Protein AF-A0A662EEJ9-F1 (afdb_monomer)

Structure (mmCIF, N/CA/C/O backbone):
data_AF-A0A662EEJ9-F1
#
_entry.id   AF-A0A662EEJ9-F1
#
loop_
_atom_site.group_PDB
_atom_site.id
_atom_site.type_symbol
_atom_site.label_atom_id
_atom_site.label_alt_id
_atom_site.label_comp_id
_atom_site.label_asym_id
_atom_site.label_entity_id
_atom_site.label_seq_id
_atom_site.pdbx_PDB_ins_code
_atom_site.Cartn_x
_atom_site.Cartn_y
_atom_site.Cartn_z
_atom_site.occupancy
_atom_site.B_iso_or_equiv
_atom_site.auth_seq_id
_atom_site.auth_comp_id
_atom_site.auth_asym_id
_atom_site.auth_atom_id
_atom_site.pdbx_PDB_model_num
ATOM 1 N N . ARG A 1 1 ? 18.331 -15.068 15.431 1.00 62.81 1 ARG A N 1
ATOM 2 C CA . ARG A 1 1 ? 19.209 -14.379 14.451 1.00 62.81 1 ARG A CA 1
ATOM 3 C C . ARG A 1 1 ? 19.965 -15.337 13.518 1.00 62.81 1 ARG A C 1
ATOM 5 O O . ARG A 1 1 ? 19.963 -15.086 12.326 1.00 62.81 1 ARG A O 1
ATOM 12 N N . ALA A 1 2 ? 20.553 -16.447 13.994 1.00 76.44 2 ALA A N 1
ATOM 13 C CA . ALA A 1 2 ? 21.259 -17.407 13.120 1.00 76.44 2 ALA A CA 1
ATOM 14 C C . ALA A 1 2 ? 20.379 -18.014 12.002 1.00 76.44 2 ALA A C 1
ATOM 16 O O . ALA A 1 2 ? 20.813 -18.095 10.859 1.00 76.44 2 ALA A O 1
ATOM 17 N N . GLY A 1 3 ? 19.122 -18.363 12.308 1.00 78.88 3 GLY A N 1
ATOM 18 C CA . GLY A 1 3 ? 18.183 -18.892 11.307 1.00 78.88 3 GLY A CA 1
ATOM 19 C C . GLY A 1 3 ? 17.825 -17.891 10.201 1.00 78.88 3 GLY A C 1
ATOM 20 O O . GLY A 1 3 ? 17.739 -18.269 9.040 1.00 78.88 3 GLY A O 1
ATOM 21 N N . GLU A 1 4 ? 17.697 -16.607 10.543 1.00 79.75 4 GLU A N 1
ATOM 22 C CA . GLU A 1 4 ? 17.419 -15.526 9.589 1.00 79.75 4 GLU A CA 1
ATOM 23 C C . GLU A 1 4 ? 18.585 -15.319 8.613 1.00 79.75 4 GLU A C 1
ATOM 25 O O . GLU A 1 4 ? 18.383 -15.301 7.402 1.00 79.75 4 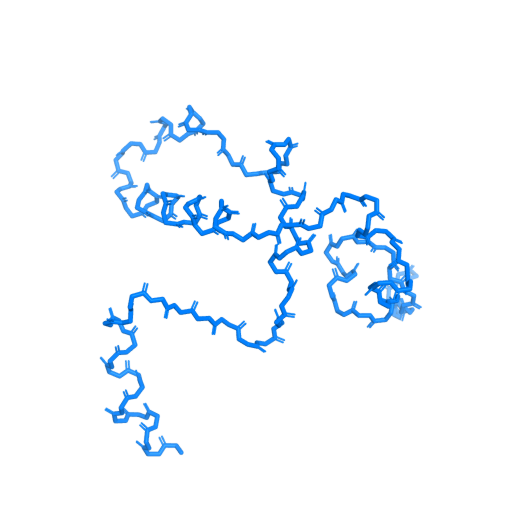GLU A O 1
ATOM 30 N N . LEU A 1 5 ? 19.814 -15.248 9.134 1.00 84.38 5 LEU A N 1
ATOM 31 C CA . LEU A 1 5 ? 21.021 -15.056 8.325 1.00 84.38 5 LEU A CA 1
ATOM 32 C C . LEU A 1 5 ? 21.328 -16.244 7.404 1.00 84.38 5 LEU A C 1
ATOM 34 O O . LEU A 1 5 ? 21.906 -16.039 6.343 1.00 84.38 5 LEU A O 1
ATOM 38 N N . PHE A 1 6 ? 20.959 -17.466 7.797 1.00 82.81 6 PHE A N 1
ATOM 39 C CA . PHE A 1 6 ? 21.236 -18.667 7.004 1.00 82.81 6 PHE A CA 1
ATOM 40 C C . PHE A 1 6 ? 20.099 -19.033 6.043 1.00 82.81 6 PHE A C 1
ATOM 42 O O . PHE A 1 6 ? 20.357 -19.475 4.929 1.00 82.81 6 PHE A O 1
ATOM 49 N N . SER A 1 7 ? 18.843 -18.856 6.465 1.00 82.44 7 SER A N 1
ATOM 50 C CA . SER A 1 7 ? 17.681 -19.406 5.748 1.00 82.44 7 SER A CA 1
ATOM 51 C C . SER A 1 7 ? 16.762 -18.344 5.155 1.00 82.44 7 SER A C 1
ATOM 53 O O . SER A 1 7 ? 16.035 -18.644 4.218 1.00 82.44 7 SER A O 1
ATOM 55 N N . ILE A 1 8 ? 16.763 -17.117 5.684 1.00 78.94 8 ILE A N 1
ATOM 56 C CA . ILE A 1 8 ? 15.844 -16.064 5.231 1.00 78.94 8 ILE A CA 1
ATOM 57 C C . ILE A 1 8 ? 16.572 -15.118 4.284 1.00 78.94 8 ILE A C 1
ATOM 59 O O . ILE A 1 8 ? 16.224 -15.066 3.112 1.00 78.94 8 ILE A O 1
ATOM 63 N N . ILE A 1 9 ? 17.619 -14.421 4.736 1.00 82.62 9 ILE A N 1
ATOM 64 C CA . ILE A 1 9 ? 18.314 -13.409 3.917 1.00 82.62 9 ILE A CA 1
ATOM 65 C C . ILE A 1 9 ? 18.871 -13.984 2.600 1.00 82.62 9 ILE A C 1
ATOM 67 O O . ILE A 1 9 ? 18.631 -13.371 1.559 1.00 82.62 9 ILE A O 1
ATOM 71 N N . PRO A 1 10 ? 19.545 -15.154 2.582 1.00 85.94 10 PRO A N 1
ATOM 72 C CA . PRO A 1 10 ? 20.094 -15.705 1.341 1.00 85.94 10 PRO A CA 1
ATOM 73 C C . PRO A 1 10 ? 19.022 -16.186 0.356 1.00 85.94 10 PRO A C 1
ATOM 75 O O . PRO A 1 10 ? 19.244 -16.158 -0.852 1.00 85.94 10 PRO A O 1
ATOM 78 N N . LEU A 1 11 ? 17.866 -16.629 0.861 1.00 84.44 11 LEU A N 1
ATOM 79 C CA . LEU A 1 11 ? 16.785 -17.204 0.053 1.00 84.44 11 LEU A CA 1
ATOM 80 C C . LEU A 1 11 ? 15.655 -16.205 -0.232 1.00 84.44 11 LEU A C 1
ATOM 82 O O . LEU A 1 11 ? 14.767 -16.501 -1.024 1.00 84.44 11 LEU A O 1
ATOM 86 N N . MET A 1 12 ? 15.691 -15.007 0.357 1.00 80.94 12 MET A N 1
ATOM 87 C CA . MET A 1 12 ? 14.652 -13.978 0.229 1.00 80.94 12 MET A CA 1
ATOM 88 C C . MET A 1 12 ? 14.373 -13.594 -1.232 1.00 80.94 12 MET A C 1
ATOM 90 O O . MET A 1 12 ? 13.235 -13.299 -1.583 1.00 80.94 12 MET A O 1
ATOM 94 N N . GLY A 1 13 ? 15.394 -13.628 -2.096 1.00 78.31 13 GLY A N 1
ATOM 95 C CA . GLY A 1 13 ? 15.256 -13.346 -3.530 1.00 78.31 13 GLY A CA 1
ATOM 96 C C . GLY A 1 13 ? 14.581 -14.456 -4.346 1.00 78.31 13 GLY A C 1
ATOM 97 O O . GLY A 1 13 ? 14.271 -14.228 -5.512 1.00 78.31 13 GLY A O 1
ATOM 98 N N . LEU A 1 14 ? 14.363 -15.636 -3.755 1.00 84.44 14 LEU A N 1
ATOM 99 C CA . LEU A 1 14 ? 13.691 -16.777 -4.386 1.00 84.44 14 LEU A CA 1
ATOM 100 C C . LEU A 1 14 ? 12.194 -16.838 -4.069 1.00 84.44 14 LEU A C 1
ATOM 102 O O . LEU A 1 14 ? 11.499 -17.687 -4.614 1.00 84.44 14 LEU A O 1
ATOM 1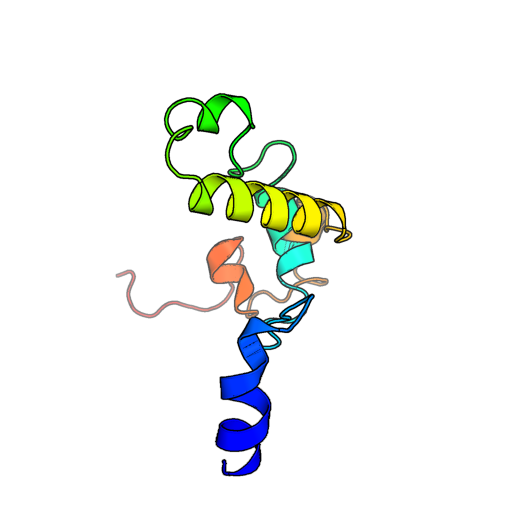06 N N . ALA A 1 15 ? 11.696 -15.981 -3.176 1.00 80.25 15 ALA A N 1
ATOM 107 C CA . ALA A 1 15 ? 10.286 -15.977 -2.826 1.00 80.25 15 ALA A CA 1
ATOM 108 C C . ALA A 1 15 ? 9.433 -15.509 -4.014 1.00 80.25 15 ALA A C 1
ATOM 110 O O . ALA A 1 15 ? 9.661 -14.431 -4.566 1.00 80.25 15 ALA A O 1
ATOM 111 N N . ASP A 1 16 ? 8.398 -16.282 -4.352 1.00 79.31 16 ASP A N 1
ATOM 112 C CA . ASP A 1 16 ? 7.387 -15.863 -5.328 1.00 79.31 16 ASP A CA 1
ATOM 113 C C . ASP A 1 16 ? 6.622 -14.625 -4.830 1.00 79.31 16 ASP A C 1
ATOM 115 O O . ASP A 1 16 ? 6.273 -13.729 -5.606 1.00 79.31 16 ASP A O 1
ATOM 119 N N . HIS A 1 17 ? 6.409 -14.549 -3.509 1.00 69.19 17 HIS A N 1
ATOM 120 C CA . HIS A 1 17 ? 5.687 -13.473 -2.839 1.00 69.19 17 HIS A CA 1
ATOM 121 C C . HIS A 1 17 ? 6.348 -13.079 -1.512 1.00 69.19 17 HIS A C 1
ATOM 123 O O . HIS A 1 17 ? 6.705 -13.926 -0.696 1.00 69.19 17 HIS A O 1
ATOM 129 N N . LEU A 1 18 ? 6.457 -11.771 -1.277 1.00 70.94 18 LEU A N 1
ATOM 130 C CA . LEU A 1 18 ? 6.918 -11.176 -0.022 1.00 70.94 18 LEU A CA 1
ATOM 131 C C . LEU A 1 18 ? 5.742 -10.429 0.606 1.00 70.94 18 LEU A C 1
ATOM 133 O O . LEU A 1 18 ? 5.184 -9.527 -0.018 1.00 70.94 18 LEU A O 1
ATOM 137 N N . VAL A 1 19 ? 5.368 -10.794 1.833 1.00 64.62 19 VAL A N 1
ATOM 138 C CA . VAL A 1 19 ? 4.292 -10.127 2.577 1.00 64.62 19 VAL A CA 1
ATOM 139 C C . VAL A 1 19 ? 4.908 -9.356 3.737 1.00 64.62 19 VAL A C 1
ATOM 141 O O . VAL A 1 19 ? 5.531 -9.943 4.620 1.00 64.62 19 VAL A O 1
ATOM 144 N N . ASN A 1 20 ? 4.745 -8.033 3.740 1.00 65.31 20 ASN A N 1
ATOM 145 C CA . ASN A 1 20 ? 5.129 -7.199 4.874 1.00 65.31 20 ASN A CA 1
ATOM 146 C C . ASN A 1 20 ? 4.027 -7.270 5.942 1.00 65.31 20 ASN A C 1
ATOM 148 O O . ASN A 1 20 ? 2.937 -6.741 5.744 1.00 65.31 20 ASN A O 1
ATOM 152 N N . GLY A 1 21 ? 4.318 -7.930 7.064 1.00 59.94 21 GLY A N 1
ATOM 153 C CA . GLY A 1 21 ? 3.405 -8.049 8.203 1.00 59.94 21 GLY A CA 1
ATOM 154 C C . GLY A 1 21 ? 3.441 -6.872 9.182 1.00 59.94 21 GLY A C 1
ATOM 155 O O . GLY A 1 21 ? 2.791 -6.953 10.215 1.00 59.94 21 GLY A O 1
ATOM 156 N N . GLY A 1 22 ? 4.211 -5.812 8.909 1.00 66.88 22 GLY A N 1
ATOM 157 C CA . GLY A 1 22 ? 4.289 -4.628 9.771 1.00 66.88 22 GLY A CA 1
ATOM 158 C C . GLY A 1 22 ? 2.996 -3.812 9.786 1.00 66.88 22 GLY A C 1
ATOM 159 O O . GLY A 1 22 ? 2.673 -3.223 10.810 1.00 66.88 22 GLY A O 1
ATOM 160 N N . MET A 1 23 ? 2.241 -3.833 8.682 1.00 71.00 23 MET A N 1
ATOM 161 C CA . MET A 1 23 ? 0.879 -3.300 8.610 1.00 71.00 23 MET A CA 1
ATOM 162 C C . MET A 1 23 ? -0.017 -4.262 7.809 1.00 71.00 23 MET A C 1
ATOM 164 O O . MET A 1 23 ? -0.234 -4.088 6.604 1.00 71.00 23 MET A O 1
ATOM 168 N N . PRO A 1 24 ? -0.465 -5.366 8.434 1.00 64.44 24 PRO A N 1
ATOM 169 C CA . PRO A 1 24 ? -1.364 -6.299 7.778 1.00 64.44 24 PRO A CA 1
ATOM 170 C C . PRO A 1 24 ? -2.700 -5.588 7.517 1.00 64.44 24 PRO A C 1
ATOM 172 O O . PRO A 1 24 ? -3.169 -4.830 8.355 1.00 64.44 24 PRO A O 1
ATOM 175 N N . PHE A 1 25 ? -3.312 -5.843 6.357 1.00 74.25 25 PHE A N 1
ATOM 176 C CA . PHE A 1 25 ? -4.579 -5.239 5.892 1.00 74.25 25 PHE A CA 1
ATOM 177 C C . PHE A 1 25 ? -4.528 -3.788 5.390 1.00 74.25 25 PHE A C 1
ATOM 179 O O . PHE A 1 25 ? -5.526 -3.307 4.853 1.00 74.25 25 PHE A O 1
ATOM 186 N N . ASP A 1 26 ? -3.368 -3.138 5.398 1.00 82.69 26 ASP A N 1
ATOM 187 C CA . ASP A 1 26 ? -3.241 -1.791 4.833 1.00 82.69 26 ASP A CA 1
ATOM 188 C C . ASP A 1 26 ? -3.422 -1.751 3.322 1.00 82.69 26 ASP A C 1
ATOM 190 O O . A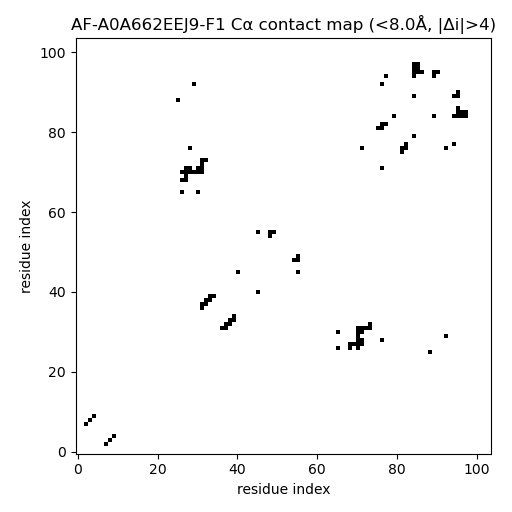SP A 1 26 ? -3.954 -0.790 2.782 1.00 82.69 26 ASP A O 1
ATOM 194 N N . LEU A 1 27 ? -3.009 -2.797 2.605 1.00 88.50 27 LEU A N 1
ATOM 195 C CA . LEU A 1 27 ? -3.136 -2.811 1.151 1.00 88.50 27 LEU A CA 1
ATOM 196 C C . LEU A 1 27 ? -4.611 -2.761 0.691 1.00 88.50 27 LEU A C 1
ATOM 198 O O . LEU A 1 27 ? -4.906 -1.958 -0.193 1.00 88.50 27 LEU A O 1
ATOM 202 N N . PRO A 1 28 ? -5.554 -3.520 1.295 1.00 92.00 28 PRO A N 1
ATOM 203 C CA . PRO A 1 28 ? -6.992 -3.298 1.121 1.00 92.00 28 PRO A CA 1
ATOM 204 C C . PRO A 1 28 ? -7.466 -1.864 1.393 1.00 92.00 28 PRO A C 1
ATOM 206 O O . PRO A 1 28 ? -8.293 -1.353 0.638 1.00 92.00 28 PRO A O 1
ATOM 209 N N . VAL A 1 29 ? -6.945 -1.223 2.444 1.00 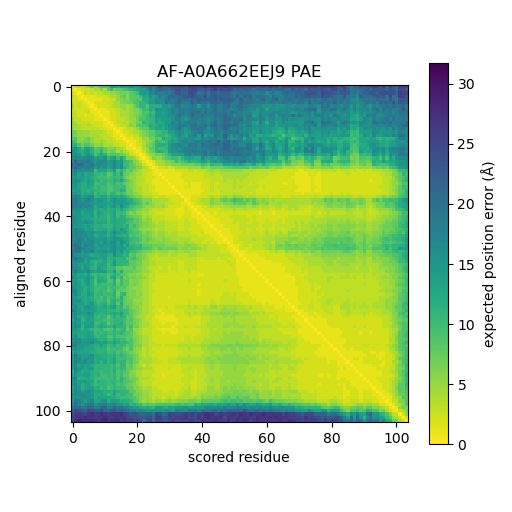93.75 2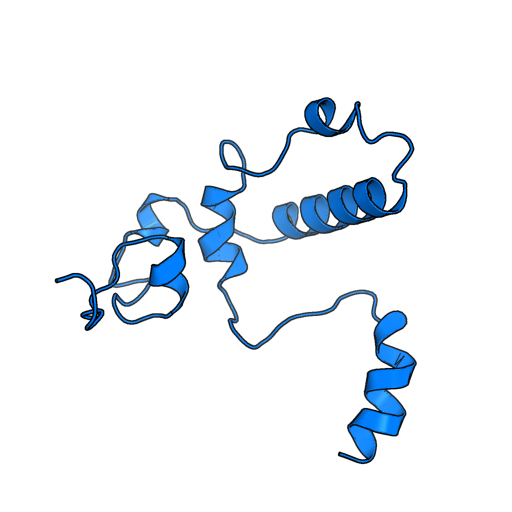9 VAL A N 1
ATOM 210 C CA . VAL A 1 29 ? -7.303 0.145 2.862 1.00 93.75 29 VAL A CA 1
ATOM 211 C C . VAL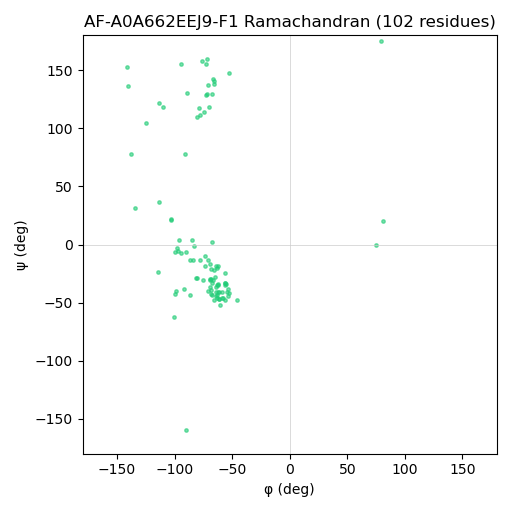 A 1 29 ? -6.760 1.199 1.889 1.00 93.75 29 VAL A C 1
ATOM 213 O O . VAL A 1 29 ? -7.447 2.162 1.563 1.00 93.75 29 VAL A O 1
ATOM 216 N N . LEU A 1 30 ? -5.534 1.016 1.399 1.00 92.69 30 LEU A N 1
ATOM 217 C CA . LEU A 1 30 ? -4.845 1.946 0.503 1.00 92.69 30 LEU A CA 1
ATOM 218 C C . LEU A 1 30 ? -5.271 1.780 -0.959 1.00 92.69 30 LEU A C 1
ATOM 220 O O . LEU A 1 30 ? -5.244 2.745 -1.719 1.00 92.69 30 LEU A O 1
ATOM 224 N N . LYS A 1 31 ? -5.688 0.574 -1.368 1.00 93.62 31 LYS A N 1
ATOM 225 C CA . LYS A 1 31 ? -6.109 0.268 -2.742 1.00 93.62 31 LYS A CA 1
ATOM 226 C C . LYS A 1 31 ? -7.061 1.303 -3.367 1.00 93.62 31 LYS A C 1
ATOM 228 O O . LYS A 1 31 ? -6.761 1.696 -4.496 1.00 93.62 31 LYS A O 1
ATOM 233 N N . PRO A 1 32 ? -8.145 1.771 -2.715 1.00 94.19 32 PRO A N 1
ATOM 234 C CA . PRO A 1 32 ? -9.044 2.756 -3.323 1.00 94.19 32 PRO A CA 1
ATOM 235 C C . PRO A 1 32 ? -8.386 4.118 -3.616 1.00 94.19 32 PRO A C 1
ATOM 237 O O . PRO A 1 32 ? -8.870 4.850 -4.472 1.00 94.19 32 PRO A O 1
ATOM 240 N N . TYR A 1 33 ? -7.263 4.450 -2.969 1.00 94.06 33 TYR A N 1
ATOM 241 C CA . TYR A 1 33 ? -6.470 5.655 -3.260 1.00 94.06 33 TYR A CA 1
ATOM 242 C C . TYR A 1 33 ? -5.483 5.459 -4.418 1.00 94.06 33 TYR A C 1
ATOM 244 O O . TYR A 1 33 ? -4.920 6.424 -4.936 1.00 94.06 33 TYR A O 1
ATOM 252 N N . PHE A 1 34 ? -5.260 4.212 -4.835 1.00 94.19 34 PHE A N 1
ATOM 253 C CA . PHE A 1 34 ? -4.393 3.859 -5.956 1.00 94.19 34 PHE A CA 1
ATOM 254 C C . PHE A 1 34 ? -5.190 3.578 -7.230 1.00 94.19 34 PHE A C 1
ATOM 256 O O . PHE A 1 34 ? -4.788 4.029 -8.296 1.00 94.19 34 PHE A O 1
ATOM 263 N N . LEU A 1 35 ? -6.307 2.852 -7.135 1.00 92.25 35 LEU A N 1
ATOM 264 C CA . LEU A 1 35 ? -7.100 2.379 -8.273 1.00 92.25 35 LEU A CA 1
ATOM 265 C C . LEU A 1 35 ? -8.611 2.453 -7.973 1.00 92.25 35 LEU A C 1
ATOM 267 O O . LEU A 1 35 ? -9.000 2.244 -6.825 1.00 92.25 35 LEU A O 1
ATOM 271 N N . PRO A 1 36 ? -9.476 2.611 -8.995 1.00 86.25 36 PRO A N 1
ATOM 272 C CA . PRO A 1 36 ? -9.131 2.824 -10.405 1.00 86.25 36 PRO A CA 1
ATOM 273 C C . PRO A 1 36 ? -8.750 4.277 -10.732 1.00 86.25 36 PRO A C 1
ATOM 275 O O . PRO A 1 36 ? -7.911 4.479 -11.601 1.00 86.25 36 PRO A O 1
ATOM 278 N N . ASP A 1 37 ? -9.293 5.252 -10.001 1.00 87.25 37 ASP A N 1
ATOM 279 C CA . ASP A 1 37 ? -9.129 6.694 -10.263 1.00 87.25 37 ASP A CA 1
ATOM 280 C C . ASP A 1 37 ? -8.120 7.363 -9.308 1.00 87.25 37 ASP A C 1
ATOM 282 O O . ASP A 1 37 ? -8.177 8.563 -9.043 1.00 87.25 37 ASP A O 1
ATOM 286 N N . GLY A 1 38 ? -7.228 6.555 -8.731 1.00 90.25 38 GLY A N 1
ATOM 287 C CA . GLY A 1 38 ? -6.241 6.987 -7.749 1.00 90.25 38 GLY A CA 1
ATOM 288 C C . GLY A 1 38 ? -4.914 7.435 -8.361 1.00 90.25 38 GLY A C 1
ATOM 289 O O . GLY A 1 38 ? -4.810 7.754 -9.542 1.00 90.25 38 GLY A O 1
ATOM 290 N N . ILE A 1 39 ? -3.863 7.440 -7.539 1.00 92.88 39 ILE A N 1
ATOM 291 C CA . ILE A 1 39 ? -2.530 7.933 -7.932 1.00 92.88 39 ILE A CA 1
ATOM 292 C C . ILE A 1 39 ? -1.672 6.907 -8.692 1.00 92.88 39 I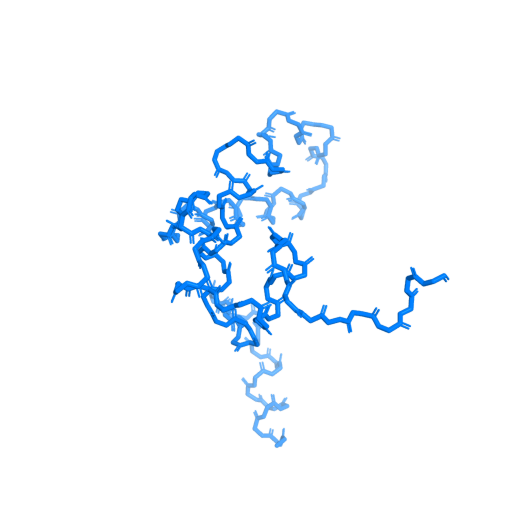LE A C 1
ATOM 294 O O . ILE A 1 39 ? -0.525 7.201 -9.034 1.00 92.88 39 ILE A O 1
ATOM 298 N N . TRP A 1 40 ? -2.162 5.681 -8.908 1.00 94.62 40 TRP A N 1
ATOM 299 C CA . TRP A 1 40 ? -1.383 4.664 -9.614 1.00 94.62 40 TRP A CA 1
ATOM 300 C C . TRP A 1 40 ? -1.309 4.994 -11.111 1.00 94.62 40 TRP A C 1
ATOM 302 O O . TRP A 1 40 ? -2.351 5.208 -11.730 1.00 94.62 40 TRP A O 1
ATOM 312 N N . PRO A 1 41 ? -0.113 5.014 -11.728 1.00 93.44 41 PRO A N 1
ATOM 313 C CA . PRO A 1 41 ? 0.027 5.478 -13.101 1.00 93.44 41 PRO A CA 1
ATOM 314 C C . PRO A 1 41 ? -0.673 4.543 -14.086 1.00 93.44 41 PRO A C 1
ATOM 316 O O . PRO A 1 41 ? -0.624 3.309 -13.967 1.00 93.44 41 PRO A O 1
ATOM 319 N N . ARG A 1 42 ? -1.277 5.129 -15.117 1.00 91.56 42 ARG A N 1
ATOM 320 C CA . ARG A 1 42 ? -1.807 4.366 -16.245 1.00 91.56 42 ARG A CA 1
ATOM 321 C C . ARG A 1 42 ? -0.662 3.829 -17.113 1.00 91.56 42 ARG A C 1
ATOM 323 O O . ARG A 1 42 ? 0.432 4.402 -17.116 1.00 91.56 42 ARG A O 1
ATOM 330 N N . PRO A 1 43 ? -0.876 2.738 -17.868 1.00 89.31 43 PRO A N 1
ATOM 331 C CA . PRO A 1 43 ? 0.166 2.151 -18.709 1.00 89.31 43 PRO A CA 1
ATOM 332 C C . PRO A 1 43 ? 0.796 3.139 -19.700 1.00 89.31 43 PRO A C 1
ATOM 334 O O . PRO A 1 43 ? 1.992 3.051 -19.977 1.00 89.31 43 PRO A O 1
ATOM 337 N N . GLU A 1 44 ? 0.019 4.093 -20.213 1.00 91.44 44 GLU A N 1
ATOM 338 C CA . GLU A 1 44 ? 0.473 5.091 -21.185 1.00 91.44 44 GLU A CA 1
ATOM 339 C C . GLU A 1 44 ? 1.457 6.089 -20.557 1.00 91.44 44 GLU A C 1
ATOM 341 O O . GLU A 1 44 ? 2.391 6.545 -21.216 1.00 91.44 44 GLU A O 1
ATOM 346 N N . GLU A 1 45 ? 1.311 6.370 -19.260 1.00 91.25 45 GLU A N 1
ATOM 347 C CA . GLU A 1 45 ? 2.181 7.277 -18.498 1.00 91.25 45 GLU A CA 1
ATOM 348 C C . GLU A 1 45 ? 3.579 6.678 -18.270 1.00 91.25 45 GLU A C 1
ATOM 350 O O . GLU A 1 45 ? 4.524 7.389 -17.931 1.00 91.25 45 GLU A O 1
ATOM 355 N N . LEU A 1 46 ? 3.745 5.375 -18.528 1.00 89.88 46 LEU A N 1
ATOM 356 C CA . LEU A 1 46 ? 5.034 4.686 -18.468 1.00 89.88 46 LEU A CA 1
ATOM 357 C C . LEU A 1 46 ? 5.796 4.682 -19.795 1.00 89.88 46 LEU A C 1
ATOM 359 O O . LEU A 1 46 ? 6.947 4.242 -19.819 1.00 89.88 46 LEU A O 1
ATOM 363 N N . ALA A 1 47 ? 5.201 5.170 -20.888 1.00 89.62 47 ALA A N 1
ATOM 364 C CA . ALA A 1 47 ? 5.844 5.191 -22.202 1.00 89.62 47 ALA A CA 1
ATOM 365 C C . ALA A 1 47 ? 7.227 5.885 -22.212 1.00 89.62 47 ALA A C 1
ATOM 367 O O . ALA A 1 47 ? 8.151 5.322 -22.807 1.00 89.62 47 ALA A O 1
ATOM 368 N N . PRO A 1 48 ? 7.446 7.019 -21.505 1.00 91.88 48 PRO A N 1
ATOM 369 C CA . PRO A 1 48 ? 8.768 7.651 -21.421 1.00 91.88 48 PRO A CA 1
ATOM 370 C C . PRO A 1 48 ? 9.842 6.778 -20.755 1.00 91.88 48 PRO A C 1
ATOM 372 O O . PRO A 1 48 ? 11.034 7.014 -20.936 1.00 91.88 48 PRO A O 1
ATOM 375 N N . TYR A 1 49 ? 9.437 5.751 -20.003 1.00 88.38 49 TYR A N 1
ATOM 376 C CA . TYR A 1 49 ? 10.322 4.882 -19.228 1.00 88.38 49 TYR A CA 1
ATOM 377 C C . TYR A 1 49 ? 10.556 3.520 -19.897 1.00 88.38 49 TYR A C 1
ATOM 379 O O . TYR A 1 49 ? 10.934 2.555 -19.233 1.00 88.38 49 TYR A O 1
ATOM 387 N N . ALA A 1 50 ? 10.346 3.414 -21.213 1.00 86.69 50 ALA A N 1
ATOM 388 C CA . ALA A 1 50 ? 10.441 2.151 -21.947 1.00 86.69 50 ALA A CA 1
ATOM 389 C C . ALA A 1 50 ? 11.799 1.432 -21.793 1.00 86.69 50 ALA A C 1
ATOM 391 O O . ALA A 1 50 ? 11.831 0.201 -21.761 1.00 86.69 50 ALA A O 1
ATOM 392 N N . SER A 1 51 ? 12.899 2.182 -21.656 1.00 93.12 51 SER A N 1
ATOM 393 C CA . SER A 1 51 ? 14.253 1.651 -21.439 1.00 93.12 51 SER A CA 1
ATOM 394 C C . SER A 1 51 ? 14.523 1.187 -19.999 1.00 93.12 51 SER A C 1
ATOM 396 O O . SER A 1 51 ? 15.489 0.464 -19.762 1.00 93.12 51 SER A O 1
ATOM 398 N N . PHE A 1 52 ? 13.669 1.541 -19.034 1.00 93.19 52 PHE A N 1
ATOM 399 C CA . PHE A 1 52 ? 13.810 1.160 -17.627 1.00 93.19 52 PHE A CA 1
ATOM 400 C C . PHE A 1 52 ? 13.078 -0.158 -17.359 1.00 93.19 52 PHE A C 1
ATOM 402 O O . PHE A 1 52 ? 11.972 -0.191 -16.810 1.00 93.19 52 PHE A O 1
ATOM 409 N N . LEU A 1 53 ? 13.706 -1.268 -17.759 1.00 90.50 53 LEU A N 1
ATOM 410 C CA . LEU A 1 53 ? 13.125 -2.609 -17.653 1.00 90.50 53 LEU A CA 1
ATOM 411 C C . LEU A 1 53 ? 12.649 -2.938 -16.227 1.00 90.50 53 LEU A C 1
ATOM 413 O O . LEU A 1 53 ? 11.524 -3.409 -16.051 1.00 90.50 53 LEU A O 1
ATOM 417 N N . ASP A 1 54 ? 13.447 -2.611 -15.210 1.00 88.94 54 ASP A N 1
ATOM 418 C CA . ASP A 1 54 ? 13.104 -2.857 -13.804 1.00 88.94 54 ASP A CA 1
ATOM 419 C C . ASP A 1 54 ? 11.840 -2.116 -13.365 1.00 88.94 54 ASP A C 1
ATOM 421 O O . ASP A 1 54 ? 10.997 -2.678 -12.661 1.00 88.94 54 ASP A O 1
ATOM 425 N N . ALA A 1 55 ? 11.674 -0.864 -13.803 1.00 88.06 55 ALA A N 1
ATOM 426 C CA . ALA A 1 55 ? 10.489 -0.074 -13.490 1.00 88.06 55 ALA A CA 1
ATOM 427 C C . ALA A 1 55 ? 9.234 -0.712 -14.098 1.00 88.06 55 ALA A C 1
ATOM 429 O O . ALA A 1 55 ? 8.208 -0.817 -13.427 1.00 88.06 55 ALA A O 1
ATOM 430 N N . ARG A 1 56 ? 9.331 -1.227 -15.330 1.00 88.94 56 ARG A N 1
ATOM 431 C CA . ARG A 1 56 ? 8.224 -1.921 -16.003 1.00 88.94 56 ARG A CA 1
ATOM 432 C C . ARG A 1 56 ? 7.879 -3.257 -15.352 1.00 88.94 56 ARG A C 1
ATOM 434 O O . ARG A 1 56 ? 6.698 -3.557 -15.177 1.00 88.94 56 ARG A O 1
ATOM 441 N N . ILE A 1 57 ? 8.885 -4.045 -14.972 1.00 89.75 57 ILE A N 1
ATOM 442 C CA . ILE A 1 57 ? 8.680 -5.303 -14.240 1.00 89.75 57 ILE A CA 1
ATOM 443 C C . ILE A 1 57 ? 7.994 -5.013 -12.903 1.00 89.75 57 ILE A C 1
ATOM 445 O O . ILE A 1 57 ? 7.004 -5.665 -12.565 1.00 89.75 57 ILE A O 1
ATOM 449 N N . ARG A 1 58 ? 8.473 -4.006 -12.163 1.00 90.50 58 ARG A N 1
ATOM 450 C CA . ARG A 1 58 ? 7.889 -3.597 -10.882 1.00 90.50 58 ARG A CA 1
ATOM 451 C C . ARG A 1 58 ? 6.458 -3.097 -11.047 1.00 90.50 58 ARG A C 1
ATOM 453 O O . ARG A 1 58 ? 5.587 -3.537 -10.304 1.00 90.50 58 ARG A O 1
ATOM 460 N N . TYR A 1 59 ? 6.201 -2.247 -12.037 1.00 92.88 59 TYR A N 1
ATOM 461 C CA . TYR A 1 59 ? 4.858 -1.760 -12.337 1.00 92.88 59 TYR A CA 1
ATOM 462 C C . TYR A 1 59 ? 3.889 -2.908 -12.605 1.00 92.88 59 TYR A C 1
ATOM 464 O O . TYR A 1 59 ? 2.805 -2.944 -12.025 1.00 92.88 59 TYR A O 1
ATOM 472 N N . ARG A 1 60 ? 4.289 -3.870 -13.447 1.00 91.44 60 ARG A N 1
ATOM 473 C CA . ARG A 1 60 ? 3.464 -5.039 -13.758 1.00 91.44 60 ARG A CA 1
ATOM 474 C C . ARG A 1 60 ? 3.161 -5.850 -12.500 1.00 91.44 60 ARG A C 1
ATOM 476 O O . ARG A 1 60 ? 1.992 -6.089 -12.220 1.00 91.44 60 ARG A O 1
ATOM 483 N N . ARG A 1 61 ? 4.194 -6.208 -11.730 1.00 93.19 61 ARG A N 1
ATOM 484 C CA . ARG A 1 61 ? 4.051 -7.001 -10.498 1.00 93.19 61 ARG A CA 1
ATOM 485 C C . ARG A 1 61 ? 3.145 -6.316 -9.475 1.00 93.19 61 ARG A C 1
ATOM 487 O O . ARG A 1 61 ? 2.249 -6.955 -8.935 1.00 93.19 61 ARG A O 1
ATOM 494 N N . ILE A 1 62 ? 3.339 -5.018 -9.235 1.00 91.44 62 ILE A N 1
ATOM 495 C CA . ILE A 1 62 ? 2.510 -4.268 -8.281 1.00 91.44 62 ILE A CA 1
ATOM 496 C C . ILE A 1 62 ? 1.079 -4.115 -8.810 1.00 91.44 62 ILE A C 1
ATOM 498 O O . ILE A 1 62 ? 0.137 -4.281 -8.046 1.00 91.44 62 ILE A O 1
ATOM 502 N N . SER A 1 63 ? 0.888 -3.879 -10.110 1.00 92.56 63 SER A N 1
ATOM 503 C CA . SER A 1 63 ? -0.454 -3.806 -10.705 1.00 92.56 63 SER A CA 1
ATOM 504 C C . SER A 1 63 ? -1.209 -5.134 -10.585 1.00 92.56 63 SER A C 1
ATOM 506 O O . SER A 1 63 ? -2.402 -5.140 -10.294 1.00 92.56 63 SER A O 1
ATOM 508 N N . GLU A 1 64 ? -0.532 -6.264 -10.803 1.00 92.62 64 GLU A N 1
ATOM 509 C CA . GLU A 1 64 ? -1.100 -7.605 -10.616 1.00 92.62 64 GLU A CA 1
ATOM 510 C C . GLU A 1 64 ? -1.458 -7.858 -9.141 1.00 92.62 64 GLU A C 1
ATOM 512 O O . GLU A 1 64 ? -2.578 -8.284 -8.860 1.00 92.62 64 GLU A O 1
ATOM 517 N N . LEU A 1 65 ? -0.578 -7.490 -8.203 1.00 89.56 65 LEU A N 1
ATOM 518 C CA . LEU A 1 65 ? -0.840 -7.571 -6.761 1.00 89.56 65 LEU A CA 1
ATOM 519 C C . LEU A 1 65 ? -2.033 -6.701 -6.330 1.00 89.56 65 LEU A C 1
ATOM 521 O O . LEU A 1 65 ? -2.921 -7.158 -5.615 1.00 89.56 65 LEU A O 1
ATOM 525 N N . LEU A 1 66 ? -2.096 -5.444 -6.775 1.00 90.75 66 LEU A N 1
ATOM 526 C CA . LEU A 1 66 ? -3.210 -4.552 -6.448 1.00 90.75 66 LEU A CA 1
ATOM 527 C C . LEU A 1 66 ? -4.536 -5.093 -6.996 1.00 90.75 66 LEU A C 1
ATOM 529 O O . LEU A 1 66 ? -5.573 -4.958 -6.347 1.00 90.75 66 LEU A O 1
ATOM 533 N N . ARG A 1 67 ? -4.531 -5.741 -8.168 1.00 91.00 67 ARG A N 1
ATOM 534 C CA . ARG A 1 67 ? -5.729 -6.397 -8.716 1.00 91.00 67 ARG A CA 1
ATOM 535 C C . ARG A 1 67 ? -6.146 -7.626 -7.911 1.00 91.00 67 ARG A C 1
ATOM 537 O O . ARG A 1 67 ? -7.347 -7.823 -7.761 1.00 91.00 67 ARG A O 1
ATOM 544 N N . SER A 1 68 ? -5.205 -8.408 -7.378 1.00 90.94 68 SER A N 1
ATOM 545 C CA . SER A 1 68 ? -5.515 -9.638 -6.633 1.00 90.94 68 SER A CA 1
ATOM 546 C C . SER A 1 68 ? -6.089 -9.397 -5.234 1.00 90.94 68 SER A C 1
ATOM 548 O O . SER A 1 68 ? -6.678 -10.303 -4.653 1.00 90.94 68 SER A O 1
ATOM 550 N N . VAL A 1 69 ? -5.913 -8.201 -4.67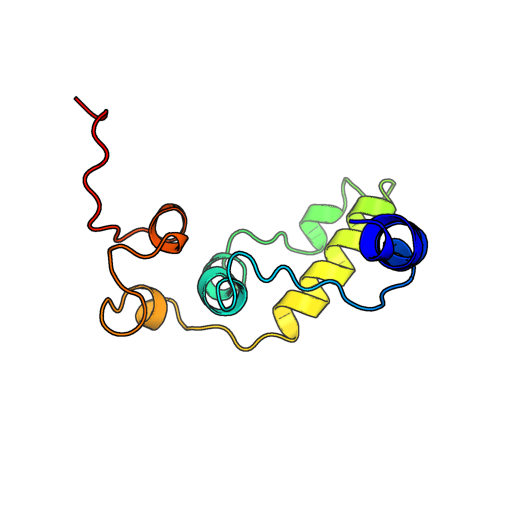1 1.00 89.19 69 VAL A N 1
ATOM 551 C CA . VAL A 1 69 ? -6.400 -7.853 -3.328 1.00 89.19 69 VAL A CA 1
ATOM 552 C C . VAL A 1 69 ? -7.821 -7.295 -3.392 1.00 89.19 69 VAL A C 1
ATOM 554 O O . VAL A 1 69 ? -8.085 -6.365 -4.151 1.00 89.19 69 VAL A O 1
ATOM 557 N N . ALA A 1 70 ? -8.744 -7.801 -2.573 1.00 91.81 70 ALA A N 1
ATOM 558 C CA . ALA A 1 70 ? -10.033 -7.143 -2.357 1.00 91.81 70 ALA A CA 1
ATOM 559 C C . ALA A 1 70 ? -9.805 -5.846 -1.561 1.00 91.81 70 ALA A C 1
ATOM 561 O O . ALA A 1 70 ? -9.253 -5.887 -0.464 1.00 91.81 70 ALA A O 1
ATOM 562 N N . GLY A 1 71 ? -10.152 -4.701 -2.152 1.00 92.00 71 GLY A N 1
ATOM 563 C CA . GLY A 1 71 ? -10.003 -3.391 -1.516 1.00 92.00 71 GLY A CA 1
ATOM 564 C C . GLY A 1 71 ? -11.283 -2.959 -0.822 1.00 92.00 71 GLY A C 1
ATOM 565 O O . GLY A 1 71 ? -12.365 -3.385 -1.224 1.00 92.00 71 GLY A O 1
ATOM 566 N N . LEU A 1 72 ? -11.141 -2.086 0.169 1.00 93.56 72 LEU A N 1
ATOM 567 C CA . LEU A 1 72 ? -12.264 -1.324 0.701 1.00 93.56 72 LEU A CA 1
ATOM 568 C C . LEU A 1 72 ? -12.702 -0.259 -0.312 1.00 93.56 72 LEU A C 1
ATOM 570 O O . LEU A 1 72 ? -11.942 0.154 -1.191 1.00 93.56 72 LEU A O 1
ATOM 574 N N . THR A 1 73 ? -13.930 0.213 -0.171 1.00 94.38 73 THR A N 1
ATOM 575 C CA . THR A 1 73 ? -14.412 1.439 -0.807 1.00 94.38 73 THR A CA 1
ATOM 576 C C . THR A 1 73 ? -13.877 2.671 -0.074 1.00 94.38 73 THR A C 1
ATOM 578 O O . THR A 1 73 ? -13.560 2.608 1.110 1.00 94.38 73 THR A O 1
ATOM 581 N N . ILE A 1 74 ? -13.835 3.830 -0.746 1.00 93.44 74 ILE A N 1
ATOM 582 C CA . ILE A 1 74 ? -13.460 5.104 -0.097 1.00 93.44 74 ILE A CA 1
ATOM 583 C C . ILE A 1 74 ? -14.351 5.414 1.115 1.00 93.44 74 ILE A C 1
ATOM 585 O O . ILE A 1 74 ? -13.872 5.962 2.097 1.00 93.44 74 ILE A O 1
ATOM 589 N N . TRP A 1 75 ? -15.637 5.060 1.083 1.00 94.38 75 TRP A N 1
ATOM 590 C CA . TRP A 1 75 ? -16.523 5.286 2.228 1.00 94.38 75 TRP A CA 1
ATOM 591 C C . TRP A 1 75 ? -16.149 4.420 3.430 1.00 94.38 75 TRP A C 1
ATOM 593 O O . TRP A 1 75 ? -16.074 4.929 4.544 1.00 94.38 75 TRP A O 1
ATOM 603 N N . GLU A 1 76 ? -15.845 3.142 3.206 1.00 95.19 76 GLU A N 1
ATOM 604 C CA . GLU A 1 76 ? -15.387 2.234 4.262 1.00 95.19 76 GLU A CA 1
ATOM 605 C C . GLU A 1 76 ? -14.057 2.692 4.873 1.00 95.19 76 GLU A C 1
ATOM 607 O O . GLU A 1 76 ? -13.866 2.561 6.080 1.00 95.19 76 GLU A O 1
ATOM 612 N N . THR A 1 77 ? -13.152 3.300 4.094 1.00 94.00 77 THR A N 1
ATOM 613 C CA . THR A 1 77 ? -11.899 3.832 4.659 1.00 94.00 77 THR A CA 1
ATOM 614 C C . THR A 1 77 ? -12.119 5.039 5.574 1.00 94.00 77 THR A C 1
ATOM 616 O O . THR A 1 77 ? -11.270 5.331 6.417 1.00 94.00 77 THR A O 1
ATOM 619 N N . GLN A 1 78 ? -13.244 5.749 5.454 1.00 94.25 78 GLN A N 1
ATOM 620 C CA . GLN A 1 78 ? -13.592 6.864 6.342 1.00 94.25 78 GLN A CA 1
ATOM 621 C C . GLN A 1 78 ? -14.312 6.419 7.619 1.00 94.25 78 GLN A C 1
ATOM 623 O O . GLN A 1 78 ? -14.384 7.198 8.564 1.00 94.25 78 GLN A O 1
ATOM 628 N N . ASP A 1 79 ? -14.792 5.177 7.693 1.00 95.38 79 ASP A N 1
ATOM 629 C CA . ASP A 1 79 ? -15.518 4.682 8.860 1.00 95.38 79 ASP A CA 1
ATOM 630 C C . ASP A 1 79 ? -14.566 4.406 10.037 1.00 95.38 79 ASP A C 1
ATOM 632 O O . ASP A 1 79 ? -13.710 3.518 9.986 1.00 95.38 79 ASP A O 1
ATOM 636 N N . HIS A 1 80 ? -14.711 5.172 11.122 1.00 94.69 80 HIS A N 1
ATOM 637 C CA . HIS A 1 80 ? -13.926 4.994 12.347 1.00 94.69 80 HIS A CA 1
ATOM 638 C C . HIS A 1 80 ? -14.263 3.718 13.123 1.00 94.69 80 HIS A C 1
ATOM 640 O O . HIS A 1 80 ? -13.456 3.298 13.952 1.00 94.69 80 HIS A O 1
ATOM 646 N N . ALA A 1 81 ? -15.409 3.085 12.856 1.00 94.88 81 ALA A N 1
ATOM 647 C CA . ALA A 1 81 ? -15.736 1.773 13.407 1.00 94.88 81 ALA A CA 1
ATOM 648 C C . ALA A 1 81 ? -14.958 0.646 12.708 1.00 94.88 81 ALA A C 1
ATOM 650 O O . ALA A 1 81 ? -14.644 -0.360 13.345 1.00 94.88 81 ALA A O 1
ATOM 651 N N . LEU A 1 82 ? -14.626 0.818 11.422 1.00 92.19 82 LEU A N 1
ATOM 652 C CA . LEU A 1 82 ? -13.833 -0.143 10.652 1.00 92.19 82 LEU A CA 1
ATOM 653 C C . LEU A 1 82 ? -12.328 0.098 10.810 1.00 92.19 82 LEU A C 1
ATOM 655 O O . LEU A 1 82 ? -11.562 -0.847 10.988 1.00 92.19 82 LEU A O 1
ATOM 659 N N . ILE A 1 83 ? -11.905 1.363 10.753 1.00 92.38 83 ILE A N 1
ATOM 660 C CA . ILE A 1 83 ? -10.506 1.771 10.902 1.00 92.38 83 ILE A CA 1
ATOM 661 C C . ILE A 1 83 ? -10.425 2.803 12.031 1.00 92.38 83 ILE A C 1
ATOM 663 O O . ILE A 1 83 ? -10.785 3.964 11.812 1.00 92.38 83 ILE A O 1
ATOM 667 N N . PRO A 1 84 ? -9.929 2.434 13.223 1.00 93.81 84 PRO A N 1
ATOM 668 C CA . PRO A 1 84 ? -9.825 3.354 14.350 1.00 93.81 84 PRO A CA 1
ATOM 669 C C . PRO A 1 84 ? -9.085 4.651 14.004 1.00 93.81 84 PRO A C 1
ATOM 671 O O . PRO A 1 84 ? -8.178 4.675 13.168 1.00 93.81 84 PRO A O 1
ATOM 674 N N . GLY A 1 85 ? -9.484 5.752 14.641 1.00 94.06 85 GLY A N 1
ATOM 675 C CA . GLY A 1 85 ? -8.882 7.070 14.414 1.00 94.06 85 GLY A CA 1
ATOM 676 C C . GLY A 1 85 ? -7.419 7.165 14.853 1.00 94.06 85 GLY A C 1
ATOM 677 O O . GLY A 1 85 ? -6.678 8.000 14.350 1.00 94.06 85 GLY A O 1
ATOM 678 N N . ASP A 1 86 ? -6.977 6.298 15.755 1.00 93.00 86 ASP A N 1
ATOM 679 C CA . ASP A 1 86 ? -5.601 6.199 16.238 1.00 93.00 86 ASP A CA 1
ATOM 680 C C . ASP A 1 86 ? -4.771 5.132 15.503 1.00 93.00 86 ASP A C 1
ATOM 682 O O . ASP A 1 86 ? -3.606 4.915 15.839 1.00 93.00 86 ASP A O 1
ATOM 686 N N . HIS A 1 87 ? -5.334 4.485 14.477 1.00 90.69 87 HIS A N 1
ATOM 687 C CA . HIS A 1 87 ? -4.602 3.527 13.654 1.00 90.69 87 HIS A CA 1
ATOM 688 C C . HIS A 1 87 ? -3.575 4.233 12.755 1.00 90.69 87 HIS A C 1
ATOM 690 O O . HIS A 1 87 ? -3.896 5.224 12.099 1.00 90.69 87 HIS A O 1
ATOM 696 N N . LEU A 1 88 ? -2.365 3.671 12.638 1.00 88.38 88 LEU A N 1
ATOM 697 C CA . LEU A 1 88 ? -1.238 4.256 11.890 1.00 88.38 88 LEU A CA 1
ATOM 698 C C . LEU A 1 88 ? -1.587 4.615 10.435 1.00 88.38 88 LEU A C 1
ATOM 700 O O . LEU A 1 88 ? -1.195 5.666 9.935 1.00 88.38 88 LEU A O 1
ATOM 704 N N . VAL A 1 89 ? -2.396 3.788 9.766 1.00 90.62 89 VAL A N 1
ATOM 705 C CA . VAL A 1 89 ? -2.821 4.028 8.373 1.00 90.62 89 VAL A CA 1
ATOM 706 C C . VAL A 1 89 ? -3.503 5.396 8.169 1.00 90.62 89 VAL A C 1
ATOM 708 O O . VAL A 1 89 ? -3.465 5.944 7.066 1.00 90.62 89 VAL A O 1
ATOM 711 N N . ARG A 1 90 ? -4.083 5.988 9.228 1.00 92.75 90 ARG A N 1
ATOM 712 C CA . ARG A 1 90 ? -4.735 7.310 9.216 1.00 92.75 90 ARG A CA 1
ATOM 713 C C . ARG A 1 90 ? -3.771 8.461 8.920 1.00 92.75 90 ARG A C 1
ATOM 715 O O . ARG A 1 90 ? -4.230 9.517 8.490 1.00 92.75 90 ARG A O 1
ATOM 722 N N . GLU A 1 91 ? -2.462 8.261 9.073 1.00 90.12 91 GLU A N 1
ATOM 723 C CA . GLU A 1 91 ? -1.445 9.212 8.601 1.00 90.12 91 GLU A CA 1
ATOM 724 C C . GLU A 1 91 ? -1.440 9.348 7.070 1.00 90.12 91 GLU A C 1
ATOM 726 O O . GLU A 1 91 ? -1.112 10.409 6.545 1.00 90.12 91 GLU A O 1
ATOM 731 N N . PHE A 1 92 ? -1.851 8.298 6.351 1.00 89.81 92 PHE A N 1
ATOM 732 C CA . PHE A 1 92 ? -1.863 8.262 4.887 1.00 89.81 92 PHE A CA 1
ATOM 733 C C . PHE A 1 92 ? -3.244 8.560 4.300 1.00 89.81 92 PHE A C 1
ATOM 735 O O . PHE A 1 92 ? -3.347 9.253 3.291 1.00 89.81 92 PHE A O 1
ATOM 742 N N . ILE A 1 93 ? -4.307 8.036 4.919 1.00 92.06 93 ILE A N 1
ATOM 743 C CA . ILE A 1 93 ? -5.682 8.146 4.395 1.00 92.06 93 ILE A CA 1
ATOM 744 C C . ILE A 1 93 ? -6.493 9.296 5.013 1.00 92.06 93 ILE A C 1
ATOM 746 O O . ILE A 1 93 ? -7.625 9.543 4.594 1.00 92.06 93 ILE A O 1
ATOM 750 N N . GLY A 1 94 ? -5.931 9.984 6.014 1.00 92.25 94 GLY A N 1
ATOM 751 C CA . GLY A 1 94 ? -6.604 11.026 6.785 1.00 92.25 94 GLY A CA 1
ATOM 752 C C . GLY A 1 94 ? -7.553 10.485 7.862 1.00 92.25 94 GLY A C 1
ATOM 753 O O . GLY A 1 94 ? -7.774 9.281 8.002 1.00 92.25 94 GLY A O 1
ATOM 754 N N . GLY A 1 95 ? -8.119 11.403 8.653 1.00 92.56 95 GLY A N 1
ATOM 755 C CA . GLY A 1 95 ? -9.056 11.072 9.735 1.00 92.56 95 GLY A CA 1
ATOM 756 C C . GLY A 1 95 ? -8.394 10.616 11.039 1.00 92.56 95 GLY A C 1
ATOM 757 O O . GLY A 1 95 ? -9.053 9.953 11.841 1.00 92.56 95 GLY A O 1
ATOM 758 N N . SER A 1 96 ? -7.112 10.941 11.244 1.00 93.25 96 SER A N 1
ATOM 759 C CA . SER A 1 96 ? -6.402 10.638 12.491 1.00 93.25 96 SER A CA 1
ATOM 760 C C . SER A 1 96 ? -6.974 11.426 13.672 1.00 93.25 96 SER A C 1
ATOM 762 O O . SER A 1 96 ? -7.255 12.620 13.557 1.00 93.25 96 SER A O 1
ATOM 764 N N . THR A 1 97 ? -7.122 10.769 14.821 1.00 93.44 97 THR A N 1
ATOM 765 C CA . THR A 1 97 ? -7.508 11.389 16.100 1.00 93.44 97 THR A CA 1
ATOM 766 C C . THR A 1 97 ? -6.304 11.674 16.996 1.00 93.44 97 THR A C 1
ATOM 768 O O . THR A 1 97 ? -6.462 12.239 18.082 1.00 93.44 97 THR A O 1
ATOM 771 N N . LEU A 1 98 ? -5.098 11.284 16.569 1.00 89.69 98 LEU A N 1
ATOM 772 C CA . LEU A 1 98 ? -3.867 11.569 17.295 1.00 89.69 98 LEU A CA 1
ATOM 773 C C . LEU A 1 98 ? -3.528 13.055 17.173 1.00 89.69 98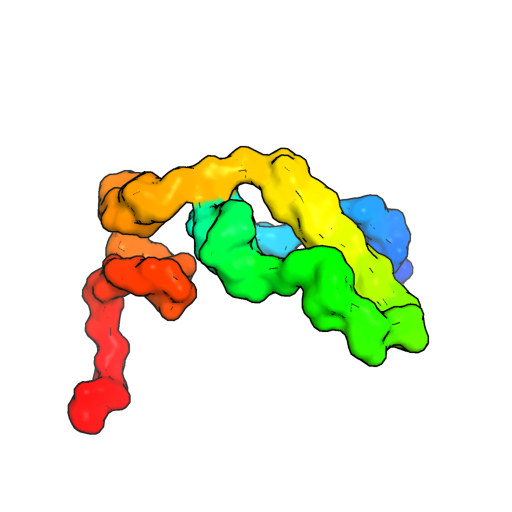 LEU A C 1
ATOM 775 O O . LEU A 1 98 ? -3.478 13.624 16.084 1.00 89.69 98 LEU A O 1
ATOM 779 N N . LYS A 1 99 ? -3.263 13.693 18.314 1.00 83.56 99 LYS A N 1
ATOM 780 C CA . LYS A 1 99 ? -2.757 15.066 18.346 1.00 83.56 99 LYS A CA 1
ATOM 781 C C . LYS A 1 99 ? -1.267 15.041 18.029 1.00 83.56 99 LYS A C 1
ATOM 783 O O . LYS A 1 99 ? -0.483 14.551 18.837 1.00 83.56 99 LYS A O 1
ATOM 788 N N . ILE A 1 100 ? -0.882 15.570 16.871 1.00 78.25 100 ILE A N 1
ATOM 789 C CA . ILE A 1 100 ? 0.528 15.709 16.495 1.00 78.25 100 ILE A CA 1
ATOM 790 C C . ILE A 1 100 ? 1.088 16.945 17.225 1.00 78.25 100 ILE A C 1
ATOM 792 O O . ILE A 1 100 ? 0.601 18.046 16.970 1.00 78.25 100 ILE A O 1
ATOM 796 N N . PRO A 1 101 ? 2.082 16.810 18.126 1.00 72.25 101 PRO A N 1
ATOM 797 C CA . PRO A 1 101 ? 2.503 17.887 19.035 1.00 72.25 101 PRO A CA 1
ATOM 798 C C . PRO A 1 101 ? 3.174 19.121 18.399 1.00 72.25 101 PRO A C 1
ATOM 800 O O . PRO A 1 101 ? 3.630 19.987 19.138 1.00 72.25 101 PRO A O 1
ATOM 803 N N . HIS A 1 102 ? 3.305 19.203 17.070 1.00 64.44 102 HIS A N 1
ATOM 804 C CA . HIS A 1 102 ? 4.236 20.137 16.415 1.00 64.44 102 HIS A CA 1
ATOM 805 C C . HIS A 1 102 ? 3.654 20.925 15.231 1.00 64.44 102 HIS A C 1
ATOM 807 O O . HIS A 1 102 ? 4.389 21.261 14.311 1.00 64.44 102 HIS A O 1
ATOM 813 N N . ASN A 1 103 ? 2.359 21.241 15.250 1.00 54.19 103 ASN A N 1
ATOM 814 C CA . ASN A 1 103 ? 1.733 22.131 14.259 1.00 54.19 103 ASN A CA 1
ATOM 815 C C . ASN A 1 103 ? 1.242 23.461 14.877 1.00 54.19 103 ASN A C 1
ATOM 817 O O . ASN A 1 103 ? 0.196 23.973 14.480 1.00 54.19 103 ASN A O 1
ATOM 821 N N . GLU A 1 104 ? 1.987 23.998 15.852 1.00 47.44 104 GLU A N 1
ATOM 822 C CA . GLU A 1 104 ? 1.880 25.409 16.273 1.00 47.44 104 GLU A CA 1
ATOM 823 C C . GLU A 1 104 ? 2.882 26.286 15.514 1.00 47.44 104 GLU A C 1
ATOM 825 O O . GLU A 1 104 ? 4.050 25.851 15.367 1.00 47.44 104 GLU A O 1
#

Solvent-accessible surface area (backbone atoms only — not comparable to full-atom values): 6588 Å² total; per-residue (Å²): 110,71,63,45,66,67,62,39,66,75,46,57,86,72,51,93,71,86,81,73,74,91,58,69,70,46,64,28,58,47,35,40,58,32,43,92,90,31,77,53,80,56,79,76,76,45,58,92,46,69,86,42,57,68,60,54,53,49,49,50,55,50,53,53,51,61,66,74,48,78,51,46,53,70,68,55,62,69,32,53,89,80,46,50,33,76,41,75,68,21,80,78,76,50,74,52,68,66,84,72,95,77,83,124

Mean predicted aligned error: 8.05 Å

Sequence (104 aa):
RAGELFSIIPLMGLADHLVNGGMPFDLPVLKPYFLPDGIWPRPEELAPYASFLDARIRYRRISELLRSVAGLTIWETQDHALIPGDHLVREFIGGSTLKIPHNE

Radius of gyration: 17.75 Å; Cα contacts (8 Å, |Δi|>4): 56; chains: 1; bounding box: 38×45×41 Å

pLDDT: mean 86.34, std 9.9, range [47.44, 95.38]

Secondary structure (DSSP, 8-state):
-HHIIIIITTTGGG-S----TTSTTHHHHHHHHHSSSSSSPPGGGGGGGTT-HHHHHHHHHHHHHHHHSPPPPHHHHH-TTTS-TTSTTHHHHS---S--TT--

Foldseek 3Di:
DVCCVPPPVVCVVVDPDDDDPPDPPLLLLCLQQQDDPHDPDDPVNCVVVPVVVVVVVVSVVVVVVSVVDNHDHLVLSQDCVNPPLCHPSCVPSPNHPDDDPPPD